Protein AF-A0A517QW26-F1 (afdb_monomer)

Foldseek 3Di:
DDPLVPDDPVVVVVCVVCVVVVVVVVVVVVVVVPPDPDQQLVVLLVQLLVCLVVVPLNSNLVSLVSNVVSVDDPVSSLVSLVVCCVVVHDVSSVSSNVSSVVSVVVVVVVVVVVVD

Mean predicted aligned error: 4.76 Å

Organism: NCBI:txid2527980

Radius of gyration: 15.14 Å; Cα contacts (8 Å, |Δi|>4): 86; chains: 1; bounding box: 36×40×33 Å

Sequence (116 aa):
MSEASKLPGTFRAFSTKYPSIVAQHEKMAGAVDAVGPLDDKTKFLVKIGISLGAGLESALRSHVRRAMQAGATQEEIEQAILLGMNTRGFPATVAAWSWAQVQFDRDRNDEATRDE

Secondary structure (DSSP, 8-state):
--GGGGS-HHHHHHHHH-HHHHHHHHHHHHHHHHHSS--HHHHHHHHHHHHHHHT-HHHHHHHHHHHHHTT--HHHHHHHHHTHHHHH-HHHHHHHHHHHHHHHHHHHHHHHTT--

pLDDT: mean 91.22, std 13.59, range [33.09, 98.88]

Solvent-accessible surface area (backbone atoms only — not comparable to full-atom values): 6433 Å² total; per-residue (Å²): 133,63,78,77,79,76,55,56,69,69,57,52,54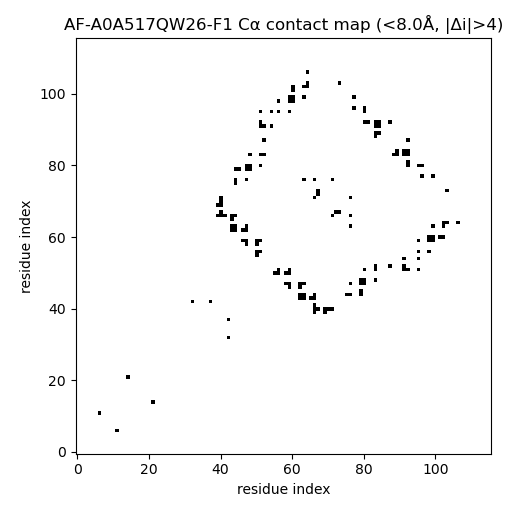,47,41,72,75,38,49,70,60,48,54,52,51,51,52,51,51,51,53,61,65,67,77,54,94,64,54,68,31,58,51,23,43,52,48,28,41,51,19,44,74,70,69,34,60,73,57,24,31,54,25,51,55,52,13,45,75,52,68,42,52,71,67,59,51,51,49,41,40,56,63,30,37,87,79,66,30,60,71,51,26,54,51,45,47,54,43,45,49,59,40,53,55,49,54,53,53,58,52,60,65,69,80,107

Structure (mmCIF, N/CA/C/O backbone):
data_AF-A0A517QW26-F1
#
_entry.id   AF-A0A517QW26-F1
#
loop_
_atom_site.group_PDB
_atom_site.id
_atom_site.type_symbol
_atom_site.label_atom_id
_atom_site.label_alt_id
_atom_site.label_comp_id
_atom_site.label_asym_id
_atom_site.label_entity_id
_atom_site.label_seq_id
_atom_site.pdbx_PDB_ins_code
_atom_site.Cartn_x
_atom_site.Cartn_y
_atom_site.Cartn_z
_atom_site.occupancy
_atom_site.B_iso_or_equiv
_atom_site.auth_seq_id
_atom_site.auth_comp_id
_atom_site.auth_asym_id
_atom_site.auth_atom_id
_atom_site.pdbx_PDB_model_num
ATOM 1 N N . MET A 1 1 ? -16.095 16.635 -4.801 1.00 39.22 1 MET A N 1
ATOM 2 C CA . MET A 1 1 ? -15.715 16.006 -6.093 1.00 39.22 1 MET A CA 1
ATOM 3 C C . MET A 1 1 ? -16.020 14.514 -6.018 1.00 39.22 1 MET A C 1
ATOM 5 O O . MET A 1 1 ? -15.688 13.921 -5.000 1.00 39.22 1 MET A O 1
ATOM 9 N N . SER A 1 2 ? -16.683 13.915 -7.018 1.00 33.09 2 SER A N 1
ATOM 10 C CA . SER A 1 2 ? -17.041 12.484 -6.962 1.00 33.09 2 SER A CA 1
ATOM 11 C C . SER A 1 2 ? -15.799 11.586 -7.031 1.00 33.09 2 SER A C 1
ATOM 13 O O . SER A 1 2 ? -14.782 11.960 -7.618 1.00 33.09 2 SER A O 1
ATOM 15 N N . GLU A 1 3 ? -15.885 10.389 -6.449 1.00 47.50 3 GLU A N 1
ATOM 16 C CA . GLU A 1 3 ? -14.812 9.382 -6.389 1.00 47.50 3 GLU A CA 1
ATOM 17 C C . GLU A 1 3 ? -14.220 9.058 -7.778 1.00 47.50 3 GLU A C 1
ATOM 19 O O . GLU A 1 3 ? -13.015 8.846 -7.935 1.00 47.50 3 GLU A O 1
ATOM 24 N N . ALA A 1 4 ? -15.050 9.163 -8.822 1.00 42.00 4 ALA A N 1
ATOM 25 C CA . ALA A 1 4 ? -14.654 8.987 -10.211 1.00 42.00 4 ALA A CA 1
ATOM 26 C C . ALA A 1 4 ? -13.595 10.002 -10.675 1.00 42.00 4 ALA A C 1
ATOM 28 O O . ALA A 1 4 ? -12.806 9.683 -11.562 1.00 42.00 4 ALA A O 1
ATOM 29 N N . SER A 1 5 ? -13.526 11.209 -10.106 1.00 42.50 5 SER A N 1
ATOM 30 C CA . SER A 1 5 ? -12.555 12.250 -10.482 1.00 42.50 5 SER A CA 1
ATOM 31 C C . SER A 1 5 ? -11.111 11.922 -10.072 1.00 42.50 5 SER A C 1
ATOM 33 O O . SER A 1 5 ? -10.189 12.522 -10.617 1.00 42.50 5 SER A O 1
ATOM 35 N N . LYS A 1 6 ? -10.897 10.974 -9.147 1.00 60.84 6 LYS A N 1
ATOM 36 C CA . LYS A 1 6 ? -9.575 10.645 -8.571 1.00 60.84 6 LYS A CA 1
ATOM 37 C C . LYS A 1 6 ? -8.913 9.394 -9.172 1.00 60.84 6 LYS A C 1
ATOM 39 O O . LYS A 1 6 ? -7.847 8.974 -8.721 1.00 60.84 6 LYS A O 1
ATOM 44 N N . LEU A 1 7 ? -9.534 8.780 -10.181 1.00 67.44 7 LEU A N 1
ATOM 45 C CA . LEU A 1 7 ? -9.023 7.578 -10.847 1.00 67.44 7 LEU A CA 1
ATOM 46 C C . LEU A 1 7 ? -8.026 7.928 -11.969 1.00 67.44 7 LEU A C 1
ATOM 48 O O . LEU A 1 7 ? -8.269 8.892 -12.705 1.00 67.44 7 LEU A O 1
ATOM 52 N N . PRO A 1 8 ? -6.945 7.137 -12.158 1.00 74.69 8 PRO A N 1
ATOM 53 C CA . PRO A 1 8 ? -6.032 7.301 -13.288 1.00 74.69 8 PRO A CA 1
ATOM 54 C C . PRO A 1 8 ? -6.778 7.290 -14.628 1.00 74.69 8 PRO A C 1
ATOM 56 O O . PRO A 1 8 ? -7.725 6.521 -14.814 1.00 74.69 8 PRO A O 1
ATOM 59 N N . GLY A 1 9 ? -6.335 8.110 -15.587 1.00 80.75 9 GLY A N 1
ATOM 60 C CA . GLY A 1 9 ? -6.983 8.219 -16.902 1.00 80.75 9 GLY A CA 1
ATOM 61 C C . GLY A 1 9 ? -7.097 6.880 -17.639 1.00 80.75 9 GLY A C 1
ATOM 62 O O . GLY A 1 9 ? -8.114 6.610 -18.274 1.00 80.75 9 GLY A O 1
ATOM 63 N N . THR A 1 10 ? -6.107 6.000 -17.474 1.00 84.25 10 THR A N 1
ATOM 64 C CA . THR A 1 10 ? -6.105 4.635 -18.021 1.00 84.25 10 THR A CA 1
ATOM 65 C C . THR A 1 10 ? -7.211 3.762 -17.431 1.00 84.25 10 THR A C 1
ATOM 67 O O . THR A 1 10 ? -7.897 3.071 -18.181 1.00 84.25 10 THR A O 1
ATOM 70 N N . PHE A 1 11 ? -7.441 3.831 -16.115 1.00 83.00 11 PHE A N 1
ATOM 71 C CA . PHE A 1 11 ? -8.534 3.106 -15.464 1.00 83.00 11 PHE A CA 1
ATOM 72 C C . PHE A 1 11 ? -9.890 3.608 -15.962 1.00 83.00 11 PHE A C 1
ATOM 74 O O . PHE A 1 11 ? -10.741 2.810 -16.332 1.00 83.00 11 PHE A O 1
ATOM 81 N N . ARG A 1 12 ? -10.068 4.932 -16.074 1.00 86.19 12 ARG A N 1
ATOM 82 C CA . ARG A 1 12 ? -11.302 5.521 -16.617 1.00 86.19 12 ARG A CA 1
ATOM 83 C C . ARG A 1 12 ? -11.582 5.043 -18.042 1.00 86.19 12 ARG A C 1
ATOM 85 O O . ARG A 1 12 ? -12.698 4.628 -18.332 1.00 86.19 12 ARG A O 1
ATOM 92 N N . ALA A 1 13 ? -10.573 5.070 -18.913 1.00 91.12 13 ALA A N 1
ATOM 93 C CA . ALA A 1 13 ? -10.705 4.592 -20.286 1.00 91.12 13 ALA A CA 1
ATOM 94 C C . ALA A 1 13 ? -11.068 3.098 -20.342 1.00 91.12 13 ALA A C 1
ATOM 96 O O . ALA A 1 13 ? -11.930 2.704 -21.129 1.00 91.12 13 ALA A O 1
ATOM 97 N N . PHE 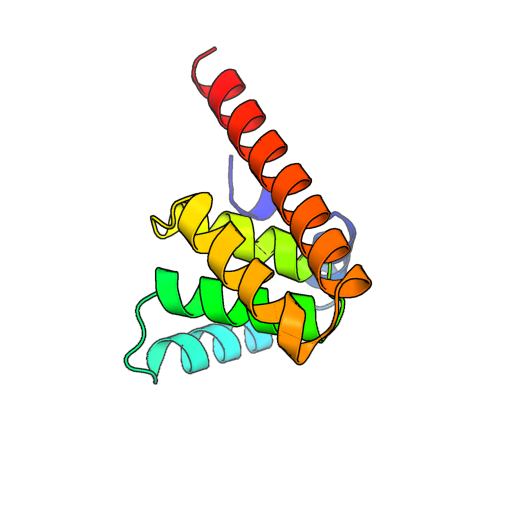A 1 14 ? -10.459 2.277 -19.481 1.00 92.06 14 PHE A N 1
ATOM 98 C CA . PHE A 1 14 ? -10.788 0.858 -19.358 1.00 92.06 14 PHE A CA 1
ATOM 99 C C . PHE A 1 14 ? -12.239 0.646 -18.907 1.00 92.06 14 PHE A C 1
ATOM 101 O O . PHE A 1 14 ? -12.962 -0.125 -19.538 1.00 92.06 14 PHE A O 1
ATOM 108 N N . SER A 1 15 ? -12.691 1.370 -17.879 1.00 91.44 15 SER A N 1
ATOM 109 C CA . SER A 1 15 ? -14.059 1.265 -17.362 1.00 91.44 15 SER A CA 1
ATOM 110 C C . SER A 1 15 ? -15.111 1.695 -18.376 1.00 91.44 15 SER A C 1
ATOM 112 O O . SER A 1 15 ? -16.139 1.034 -18.496 1.00 91.44 15 SER A O 1
ATOM 114 N N . THR A 1 16 ? -14.845 2.746 -19.158 1.00 94.06 16 THR A N 1
ATOM 115 C CA . THR A 1 16 ? -15.732 3.151 -20.258 1.00 94.06 16 THR A CA 1
ATOM 116 C C . THR A 1 16 ? -15.790 2.089 -21.355 1.00 94.06 16 THR A C 1
ATOM 118 O O . THR A 1 16 ? -16.855 1.845 -21.917 1.00 94.06 16 THR A O 1
ATOM 121 N N . LYS A 1 17 ? -14.659 1.445 -21.669 1.00 97.31 17 LYS A N 1
ATOM 122 C CA . LYS A 1 17 ? -14.585 0.444 -22.740 1.00 97.31 17 LYS A CA 1
ATOM 123 C C . LYS A 1 17 ? -15.220 -0.897 -22.354 1.00 97.31 17 LYS A C 1
ATOM 125 O O . LYS A 1 17 ? -15.814 -1.545 -23.210 1.00 97.31 17 LYS A O 1
ATOM 130 N N . TYR A 1 18 ? -15.105 -1.312 -21.091 1.00 96.94 18 TYR A N 1
ATOM 131 C CA . TYR A 1 18 ? -15.565 -2.622 -20.612 1.00 96.94 18 TYR A CA 1
ATOM 132 C C . TYR A 1 18 ? -16.399 -2.522 -19.319 1.00 96.94 18 TYR A C 1
ATOM 134 O O . TYR A 1 18 ? -16.024 -3.097 -18.291 1.00 96.94 18 TYR A O 1
ATOM 142 N N . PRO A 1 19 ? -17.555 -1.834 -19.342 1.00 95.50 19 PRO A N 1
ATOM 143 C CA . PRO A 1 19 ? -18.327 -1.550 -18.131 1.00 95.50 19 PRO A CA 1
ATOM 144 C C . PRO A 1 19 ? -18.856 -2.814 -17.438 1.00 95.50 19 PRO A C 1
ATOM 146 O O . PRO A 1 19 ? -18.885 -2.880 -16.211 1.00 95.50 19 PRO A O 1
ATOM 149 N N . SER A 1 20 ? -19.224 -3.853 -18.198 1.00 97.00 20 SER A N 1
ATOM 150 C CA . SER A 1 20 ? -19.698 -5.120 -17.626 1.00 97.00 20 SER A CA 1
ATOM 151 C C . SER A 1 20 ? -18.603 -5.858 -16.852 1.00 97.00 20 SER A C 1
ATOM 153 O O . SER A 1 20 ? -18.880 -6.409 -15.790 1.00 97.00 20 SER A O 1
ATOM 155 N N . ILE A 1 21 ? -17.359 -5.836 -17.343 1.00 96.75 21 ILE A N 1
ATOM 156 C CA . ILE A 1 21 ? -16.213 -6.459 -16.669 1.00 96.75 21 ILE A CA 1
ATOM 157 C C . ILE A 1 21 ? -15.906 -5.730 -15.363 1.00 96.75 21 ILE A C 1
ATOM 159 O O . ILE A 1 21 ? -15.724 -6.381 -14.336 1.00 96.75 21 ILE A O 1
ATOM 163 N N . VAL A 1 22 ? -15.914 -4.394 -15.376 1.00 93.56 22 VAL A N 1
ATOM 164 C CA . VAL A 1 22 ? -15.697 -3.595 -14.162 1.00 93.56 22 VAL A CA 1
ATOM 165 C C . VAL A 1 22 ? -16.783 -3.860 -13.121 1.00 93.56 22 VAL A C 1
ATOM 167 O O . VAL A 1 22 ? -16.450 -4.136 -11.972 1.00 93.56 22 VAL A O 1
ATOM 170 N N . ALA A 1 23 ? -18.056 -3.902 -13.522 1.00 94.00 23 ALA A N 1
ATOM 171 C CA . ALA A 1 23 ? -19.153 -4.197 -12.601 1.00 94.00 23 ALA A CA 1
ATOM 172 C C . ALA A 1 23 ? -19.034 -5.591 -11.953 1.00 94.00 23 ALA A C 1
ATOM 174 O O . ALA A 1 23 ? -19.339 -5.759 -10.773 1.00 94.00 23 ALA A O 1
ATOM 175 N N . GLN A 1 24 ? -18.585 -6.609 -12.697 1.00 97.50 24 GLN A N 1
ATOM 176 C CA . GLN A 1 24 ? -18.357 -7.944 -12.126 1.00 97.50 24 GLN A CA 1
ATOM 177 C C . GLN A 1 24 ? -17.133 -7.975 -11.207 1.00 97.50 24 GLN A C 1
ATOM 179 O O . GLN A 1 24 ? -17.176 -8.597 -10.146 1.00 97.50 24 GLN A O 1
ATOM 184 N N . HIS A 1 25 ? -16.063 -7.269 -11.574 1.00 93.25 25 HIS A N 1
ATOM 185 C CA . HIS A 1 25 ? -14.886 -7.116 -10.724 1.00 93.25 25 HIS A CA 1
ATOM 186 C C . HIS A 1 25 ? -15.233 -6.435 -9.389 1.00 93.25 25 HIS A C 1
ATOM 188 O O . HIS A 1 25 ? -14.812 -6.910 -8.338 1.00 93.25 25 HIS A O 1
ATOM 194 N N . GLU A 1 26 ? -16.040 -5.371 -9.400 1.00 91.81 26 GLU A N 1
ATOM 195 C CA . GLU A 1 26 ? -16.498 -4.687 -8.182 1.00 91.81 26 GLU A CA 1
ATOM 196 C C . GLU A 1 26 ? -17.360 -5.591 -7.294 1.00 91.81 26 GLU A C 1
ATOM 198 O O . GLU A 1 26 ? -17.158 -5.627 -6.081 1.00 91.81 26 GLU A O 1
ATOM 203 N N . LYS A 1 27 ? -18.262 -6.386 -7.886 1.00 96.38 27 LYS A N 1
ATOM 204 C CA . LYS A 1 27 ? -19.035 -7.395 -7.142 1.00 96.38 27 LYS A CA 1
ATOM 205 C C . LYS A 1 27 ? -18.132 -8.432 -6.483 1.00 96.38 27 LYS A C 1
ATOM 207 O O . LYS A 1 27 ? -18.334 -8.754 -5.315 1.00 96.38 27 LYS A O 1
ATOM 212 N N . MET A 1 28 ? -17.133 -8.933 -7.211 1.00 96.31 28 MET A N 1
ATOM 213 C CA . MET A 1 28 ? -16.156 -9.874 -6.663 1.00 96.31 28 MET A CA 1
ATOM 214 C C . MET A 1 28 ? -15.365 -9.239 -5.515 1.00 96.31 28 MET A C 1
ATOM 216 O O . MET A 1 28 ? -15.230 -9.849 -4.459 1.00 96.31 28 MET A O 1
ATOM 220 N N . ALA A 1 29 ? -14.890 -8.002 -5.684 1.00 91.00 29 ALA A N 1
ATOM 221 C CA . ALA A 1 29 ? -14.168 -7.280 -4.640 1.00 91.00 29 ALA A CA 1
ATOM 222 C C . ALA A 1 29 ? -15.022 -7.097 -3.373 1.00 91.00 29 ALA A C 1
ATOM 224 O O . ALA A 1 29 ? -14.546 -7.387 -2.278 1.00 91.00 29 ALA A O 1
ATOM 225 N N . GLY A 1 30 ? -16.290 -6.699 -3.521 1.00 92.44 30 GLY A N 1
ATOM 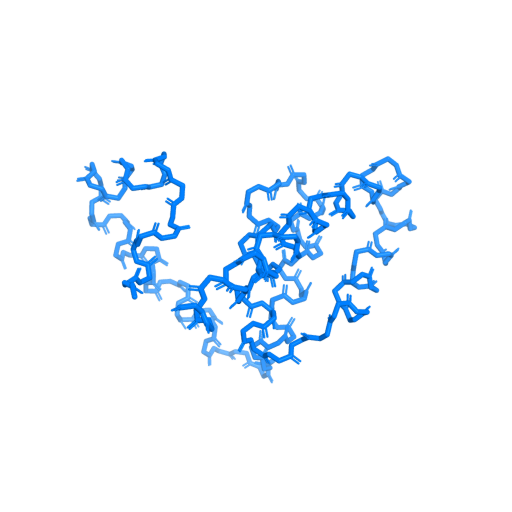226 C CA . GLY A 1 30 ? -17.223 -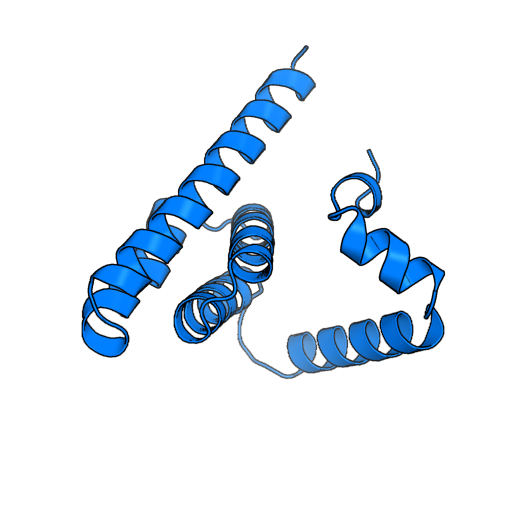6.569 -2.400 1.00 92.44 30 GLY A CA 1
ATOM 227 C C . GLY A 1 30 ? -17.507 -7.898 -1.697 1.00 92.44 30 GLY A C 1
ATOM 228 O O . GLY A 1 30 ? -17.532 -7.950 -0.471 1.00 92.44 30 GLY A O 1
ATOM 229 N N . ALA A 1 31 ? -17.658 -8.990 -2.453 1.00 95.88 31 ALA A N 1
ATOM 230 C CA . ALA A 1 31 ? -17.837 -10.322 -1.878 1.00 95.88 31 ALA A CA 1
ATOM 231 C C . ALA A 1 31 ? -16.605 -10.770 -1.073 1.00 95.88 31 ALA A C 1
ATOM 233 O O . ALA A 1 31 ? -16.749 -11.252 0.047 1.00 95.88 31 ALA A O 1
ATOM 234 N N . VAL A 1 32 ? -15.394 -10.563 -1.604 1.00 94.06 32 VAL A N 1
ATOM 235 C CA . VAL A 1 32 ? -14.140 -10.864 -0.890 1.00 94.06 32 VAL A CA 1
ATOM 236 C C . VAL A 1 32 ? -14.025 -10.040 0.393 1.00 94.06 32 VAL A C 1
ATOM 238 O O . VAL A 1 32 ? -13.686 -10.586 1.442 1.00 94.06 32 VAL A O 1
ATOM 241 N N . ASP A 1 33 ? -14.344 -8.744 0.333 1.00 90.44 33 ASP A N 1
ATOM 242 C CA . ASP A 1 33 ? -14.251 -7.850 1.489 1.00 90.44 33 ASP A CA 1
ATOM 243 C C . ASP A 1 33 ? -15.291 -8.185 2.587 1.00 90.44 33 ASP A C 1
ATOM 245 O O . ASP A 1 33 ? -15.068 -7.821 3.742 1.00 90.44 33 ASP A O 1
ATOM 249 N N . ALA A 1 34 ? -16.381 -8.898 2.268 1.00 92.62 34 ALA A N 1
ATOM 250 C CA . ALA A 1 34 ? -17.470 -9.224 3.201 1.00 92.62 34 ALA A CA 1
ATOM 251 C C . ALA A 1 34 ? -17.332 -10.575 3.934 1.00 92.62 34 ALA A C 1
ATOM 253 O O . ALA A 1 34 ? -18.012 -10.795 4.933 1.00 92.62 34 ALA A O 1
ATOM 254 N N . VAL A 1 35 ? -16.492 -11.497 3.451 1.00 94.81 35 VAL A N 1
ATOM 255 C CA . VAL A 1 35 ? -16.418 -12.876 3.988 1.00 94.81 35 VAL A CA 1
ATOM 256 C C . VAL A 1 35 ? -15.430 -13.013 5.158 1.00 94.81 35 VAL A C 1
ATOM 258 O O . VAL A 1 35 ? -15.496 -13.977 5.918 1.00 94.81 35 VAL A O 1
ATOM 261 N N . GLY A 1 36 ? -14.500 -12.068 5.314 1.00 89.56 36 GLY A N 1
ATOM 262 C CA . GLY A 1 36 ? -13.410 -12.153 6.290 1.00 89.56 36 GLY A CA 1
ATOM 263 C C . GLY A 1 36 ? -13.638 -11.353 7.580 1.00 89.56 36 GLY A C 1
ATOM 264 O O . GLY A 1 36 ? -14.383 -10.377 7.575 1.00 89.56 36 GLY A O 1
ATOM 265 N N . PRO A 1 37 ? -12.933 -11.699 8.673 1.00 95.94 37 PRO A N 1
ATOM 266 C CA . PRO A 1 37 ? -13.057 -11.018 9.966 1.00 95.94 37 PRO A CA 1
ATOM 267 C C . PRO A 1 37 ? -12.255 -9.709 10.060 1.00 95.94 37 PRO A C 1
ATOM 269 O O . PRO A 1 37 ? -12.258 -9.065 11.104 1.00 95.94 37 PRO A O 1
ATOM 272 N N . LEU A 1 38 ? -11.505 -9.348 9.015 1.00 97.38 38 LEU A N 1
ATOM 273 C CA . LEU A 1 38 ? -10.638 -8.173 9.030 1.00 97.38 38 LEU A CA 1
ATOM 274 C C . LEU A 1 38 ? -11.459 -6.894 8.856 1.00 97.38 38 LEU A C 1
ATOM 276 O O . LEU A 1 38 ? -12.382 -6.843 8.042 1.00 97.38 38 LEU A O 1
ATOM 280 N N . ASP A 1 39 ? -11.075 -5.844 9.574 1.00 96.25 39 ASP A N 1
ATOM 281 C CA . ASP A 1 39 ? -11.570 -4.496 9.315 1.00 96.25 39 ASP A CA 1
ATOM 282 C C . ASP A 1 39 ? -10.940 -3.900 8.041 1.00 96.25 39 ASP A C 1
ATOM 284 O O . ASP A 1 39 ? -9.980 -4.431 7.467 1.00 96.25 39 ASP A O 1
ATOM 288 N N . ASP A 1 40 ? -11.502 -2.793 7.557 1.00 96.06 40 ASP A N 1
ATOM 289 C CA . ASP A 1 40 ? -11.081 -2.198 6.286 1.00 96.06 40 ASP A CA 1
ATOM 290 C C . ASP A 1 40 ? -9.653 -1.652 6.336 1.00 96.06 40 ASP A C 1
ATOM 292 O O . ASP A 1 40 ? -8.900 -1.814 5.370 1.00 96.06 40 ASP A O 1
ATOM 296 N N . LYS A 1 41 ? -9.242 -1.096 7.482 1.00 98.12 41 LYS A N 1
ATOM 297 C CA . LYS A 1 41 ? -7.865 -0.653 7.714 1.00 98.12 41 LYS A CA 1
ATOM 298 C C . LYS A 1 41 ? -6.895 -1.809 7.483 1.00 98.12 41 LYS A C 1
ATOM 300 O O . LYS A 1 41 ? -5.986 -1.712 6.657 1.00 98.12 41 LYS A O 1
ATOM 305 N N . THR A 1 42 ? -7.136 -2.935 8.149 1.00 98.25 42 THR A N 1
ATOM 306 C CA . THR A 1 42 ? -6.281 -4.119 8.068 1.00 98.25 42 THR A CA 1
ATOM 307 C C . THR A 1 42 ? -6.278 -4.706 6.661 1.00 98.25 42 THR A C 1
ATOM 309 O O . THR A 1 42 ? -5.212 -5.041 6.142 1.00 98.25 42 THR A O 1
ATOM 312 N N . LYS A 1 43 ? -7.434 -4.765 5.982 1.00 98.00 43 LYS A N 1
ATOM 313 C CA . LYS A 1 43 ? -7.504 -5.210 4.577 1.00 98.00 43 LYS A CA 1
ATOM 314 C C . LYS A 1 43 ? -6.603 -4.372 3.674 1.00 98.00 43 LYS A C 1
ATOM 316 O O . LYS A 1 43 ? -5.915 -4.935 2.821 1.00 98.00 43 LYS A O 1
ATOM 321 N N . PHE A 1 44 ? -6.595 -3.045 3.822 1.00 98.25 44 PHE A N 1
ATOM 322 C CA . PHE A 1 44 ? -5.758 -2.194 2.975 1.00 98.25 44 PHE A CA 1
ATOM 323 C C . PHE A 1 44 ? -4.273 -2.287 3.315 1.00 98.25 44 PHE A C 1
ATOM 325 O O . PHE A 1 44 ? -3.476 -2.339 2.381 1.00 98.25 44 PHE A O 1
ATOM 332 N N . LEU A 1 45 ? -3.896 -2.420 4.591 1.00 98.75 45 LEU A N 1
ATOM 333 C CA . LEU A 1 45 ? -2.504 -2.694 4.978 1.00 98.75 45 LEU A CA 1
ATOM 334 C C . LEU A 1 45 ? -1.994 -4.011 4.365 1.00 98.75 45 LEU A C 1
ATOM 336 O O . LEU A 1 45 ? -0.904 -4.055 3.794 1.00 98.75 45 LEU A O 1
ATOM 340 N N . VAL A 1 46 ? -2.816 -5.065 4.370 1.00 98.19 46 VAL A N 1
ATOM 341 C CA . VAL A 1 46 ? -2.488 -6.335 3.698 1.00 98.19 46 VAL A CA 1
ATOM 342 C C . VAL A 1 46 ? -2.353 -6.146 2.181 1.00 98.19 46 VAL A C 1
ATOM 344 O O . VAL A 1 46 ? -1.378 -6.604 1.583 1.00 98.19 46 VAL A O 1
ATOM 347 N N . LYS A 1 47 ? -3.292 -5.439 1.538 1.00 98.31 47 LYS A N 1
ATOM 348 C CA . LYS A 1 47 ? -3.246 -5.164 0.088 1.00 98.31 47 LYS A CA 1
ATOM 349 C C . LYS A 1 47 ? -2.032 -4.300 -0.306 1.00 98.31 47 LYS A C 1
ATOM 351 O O . LYS A 1 47 ? -1.496 -4.489 -1.401 1.00 98.31 47 LYS A O 1
ATOM 356 N N . ILE A 1 48 ? -1.549 -3.413 0.572 1.00 98.75 48 ILE A N 1
ATOM 357 C CA . ILE A 1 48 ? -0.277 -2.682 0.402 1.00 98.75 48 ILE A CA 1
ATOM 358 C C . ILE A 1 48 ? 0.897 -3.666 0.379 1.00 98.75 48 ILE A C 1
ATOM 360 O O . ILE A 1 48 ? 1.678 -3.640 -0.572 1.00 98.75 48 ILE A O 1
ATOM 364 N N . GLY A 1 49 ? 0.977 -4.583 1.350 1.00 98.56 49 GLY A N 1
ATOM 365 C CA . GLY A 1 49 ? 2.010 -5.624 1.386 1.00 98.56 49 GLY A CA 1
ATOM 366 C C . GLY A 1 49 ? 2.010 -6.521 0.140 1.00 98.56 49 GLY A C 1
ATOM 367 O O . GLY A 1 49 ? 3.064 -6.785 -0.438 1.00 98.56 49 GLY A O 1
ATOM 368 N N . ILE A 1 50 ? 0.829 -6.922 -0.345 1.00 98.44 50 ILE A N 1
ATOM 369 C CA . ILE A 1 50 ? 0.682 -7.684 -1.601 1.00 98.44 50 ILE A CA 1
ATOM 370 C C . ILE A 1 50 ? 1.173 -6.863 -2.802 1.00 98.44 50 ILE A C 1
ATOM 372 O O . ILE A 1 50 ? 1.894 -7.379 -3.655 1.00 98.44 50 ILE A O 1
ATOM 376 N N . SER A 1 51 ? 0.817 -5.577 -2.865 1.00 98.56 51 SER A N 1
ATOM 377 C CA . SER A 1 51 ? 1.211 -4.689 -3.965 1.00 98.56 51 SER A CA 1
ATOM 378 C C . SER A 1 51 ? 2.719 -4.440 -3.990 1.00 98.56 51 SER A C 1
ATOM 380 O O . SER A 1 51 ? 3.312 -4.465 -5.066 1.00 98.56 51 SER A O 1
ATOM 382 N N . LEU A 1 52 ? 3.352 -4.277 -2.824 1.00 98.44 52 LEU A N 1
ATOM 383 C CA . LEU A 1 52 ? 4.811 -4.273 -2.680 1.00 98.44 52 LEU A CA 1
ATOM 384 C C . LEU A 1 52 ? 5.386 -5.586 -3.212 1.00 98.44 52 LEU A C 1
ATOM 386 O O . LEU A 1 52 ? 6.267 -5.584 -4.072 1.00 98.44 52 LEU A O 1
ATOM 390 N N . GLY A 1 53 ? 4.837 -6.712 -2.749 1.00 97.62 53 GLY A N 1
ATOM 391 C CA . GLY A 1 53 ? 5.239 -8.052 -3.159 1.00 97.62 53 GLY A CA 1
ATOM 392 C C . GLY A 1 53 ? 5.233 -8.245 -4.677 1.00 97.62 53 GLY A C 1
ATOM 393 O O . GLY A 1 53 ? 6.168 -8.828 -5.225 1.00 97.62 53 GLY A O 1
ATOM 394 N N . ALA A 1 54 ? 4.227 -7.698 -5.353 1.00 98.06 54 ALA A N 1
ATOM 395 C CA . ALA A 1 54 ? 4.035 -7.803 -6.795 1.00 98.06 54 ALA A CA 1
ATOM 396 C C . ALA A 1 54 ? 4.637 -6.640 -7.613 1.00 98.06 54 ALA A C 1
ATOM 398 O O . ALA A 1 54 ? 4.587 -6.683 -8.839 1.00 98.06 54 ALA A O 1
ATOM 399 N N . GLY A 1 55 ? 5.204 -5.608 -6.976 1.00 97.25 55 GLY A N 1
ATOM 400 C CA . GLY A 1 55 ? 5.749 -4.432 -7.668 1.00 97.25 55 GLY A CA 1
ATOM 401 C C . GLY A 1 55 ? 4.687 -3.538 -8.326 1.00 97.25 55 GLY A C 1
ATOM 402 O O . GLY A 1 55 ? 4.938 -2.933 -9.366 1.00 97.25 55 GLY A O 1
ATOM 403 N N . LEU A 1 56 ? 3.483 -3.472 -7.755 1.00 97.25 56 LEU A N 1
ATOM 404 C CA . LEU A 1 56 ? 2.324 -2.792 -8.338 1.00 97.25 56 LEU A CA 1
ATOM 405 C C . LEU A 1 56 ? 2.163 -1.366 -7.791 1.00 97.25 56 LEU A C 1
ATOM 407 O O . LEU A 1 56 ? 1.307 -1.118 -6.942 1.00 97.25 56 LEU A O 1
ATOM 411 N N . GLU A 1 57 ? 2.936 -0.411 -8.310 1.00 96.31 57 GLU A N 1
ATOM 412 C CA . GLU A 1 57 ? 2.933 0.990 -7.847 1.00 96.31 57 GLU A CA 1
ATOM 413 C C . GLU A 1 57 ? 1.528 1.614 -7.794 1.00 96.31 57 GLU A C 1
ATOM 415 O O . GLU A 1 57 ? 1.097 2.128 -6.761 1.00 96.31 57 GLU A O 1
ATOM 420 N N . SER A 1 58 ? 0.785 1.565 -8.905 1.00 92.31 58 SER A N 1
ATOM 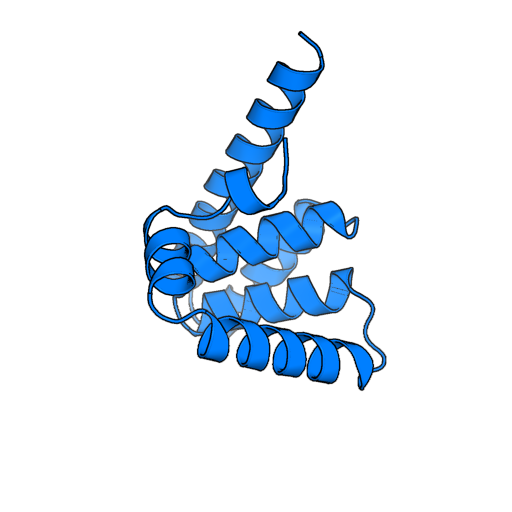421 C CA . SER A 1 58 ? -0.535 2.212 -8.985 1.00 92.31 58 SER A CA 1
ATOM 422 C C . SER A 1 58 ? -1.541 1.602 -8.002 1.00 92.31 58 SER A C 1
ATOM 424 O O . SER A 1 58 ? -2.359 2.325 -7.429 1.00 92.31 58 SER A O 1
ATOM 426 N N . ALA A 1 59 ? -1.464 0.285 -7.782 1.00 94.94 59 ALA A N 1
ATOM 427 C CA . ALA A 1 59 ? -2.305 -0.409 -6.813 1.00 94.94 59 ALA A CA 1
ATOM 428 C C . ALA A 1 59 ? -1.900 -0.046 -5.380 1.00 94.94 59 ALA A C 1
ATOM 430 O O . ALA A 1 59 ? -2.768 0.319 -4.587 1.00 94.94 59 ALA A O 1
ATOM 431 N N . LEU A 1 60 ? -0.595 -0.044 -5.076 1.00 98.25 60 LEU A N 1
ATOM 432 C CA . LEU A 1 60 ? -0.078 0.334 -3.763 1.00 98.25 60 LEU A CA 1
ATOM 433 C C . LEU A 1 60 ? -0.555 1.734 -3.383 1.00 98.25 60 LEU A C 1
ATOM 435 O O . LEU A 1 60 ? -1.156 1.908 -2.329 1.00 98.25 60 LEU A O 1
ATOM 439 N N . ARG A 1 61 ? -0.400 2.711 -4.280 1.00 96.44 61 ARG A N 1
ATOM 440 C CA . ARG A 1 61 ? -0.854 4.090 -4.053 1.00 96.44 61 ARG A CA 1
ATOM 441 C C . ARG A 1 61 ? -2.364 4.183 -3.841 1.00 96.44 61 ARG A C 1
ATOM 443 O O . ARG A 1 61 ? -2.828 4.915 -2.970 1.00 96.44 61 ARG A O 1
ATOM 450 N N . SER A 1 62 ? -3.149 3.408 -4.592 1.00 94.62 62 SER A N 1
ATOM 451 C CA . SER A 1 62 ? -4.595 3.339 -4.365 1.00 94.62 62 SER A CA 1
ATOM 452 C C . SER A 1 62 ? -4.946 2.733 -3.003 1.00 94.62 62 SER A C 1
ATOM 454 O O . SER A 1 62 ? -5.938 3.152 -2.406 1.00 94.62 62 SER A O 1
ATOM 456 N N . HIS A 1 63 ? -4.190 1.747 -2.521 1.00 97.62 63 HIS A N 1
ATOM 457 C CA . HIS A 1 63 ? -4.423 1.130 -1.217 1.00 97.62 63 HIS A CA 1
ATOM 458 C C . HIS A 1 63 ? -3.929 1.996 -0.058 1.00 97.62 63 HIS A C 1
ATOM 460 O O . HIS A 1 63 ? -4.622 2.039 0.947 1.00 97.62 63 HIS A O 1
ATOM 466 N N . VAL A 1 64 ? -2.842 2.758 -0.221 1.00 98.31 64 VAL A N 1
ATOM 467 C CA . VAL A 1 64 ? -2.402 3.787 0.742 1.00 98.31 64 VAL A CA 1
ATOM 468 C C . VAL A 1 64 ? -3.523 4.797 0.984 1.00 98.31 64 VAL A C 1
ATOM 470 O O . VAL A 1 64 ? -3.959 4.961 2.118 1.00 98.31 64 VAL A O 1
ATOM 473 N N . ARG A 1 65 ? -4.091 5.378 -0.081 1.00 96.19 65 ARG A N 1
ATOM 474 C CA . ARG A 1 65 ? -5.220 6.317 0.041 1.00 96.19 65 ARG A CA 1
ATOM 475 C C . ARG A 1 65 ? -6.413 5.706 0.785 1.00 96.19 65 ARG A C 1
ATOM 477 O O . ARG A 1 65 ? -7.004 6.345 1.647 1.00 96.19 65 ARG A O 1
ATOM 484 N N . ARG A 1 66 ? -6.791 4.472 0.434 1.00 96.25 66 ARG A N 1
ATOM 485 C CA . ARG A 1 66 ? -7.937 3.780 1.051 1.00 96.25 66 ARG A CA 1
ATOM 486 C C . ARG A 1 66 ? -7.659 3.373 2.502 1.00 96.25 66 ARG A C 1
ATOM 488 O O . ARG A 1 66 ? -8.578 3.409 3.308 1.00 96.25 66 ARG A O 1
ATOM 495 N N . ALA A 1 67 ? -6.413 3.041 2.842 1.00 98.25 67 ALA A N 1
ATOM 496 C CA . ALA A 1 67 ? -5.991 2.79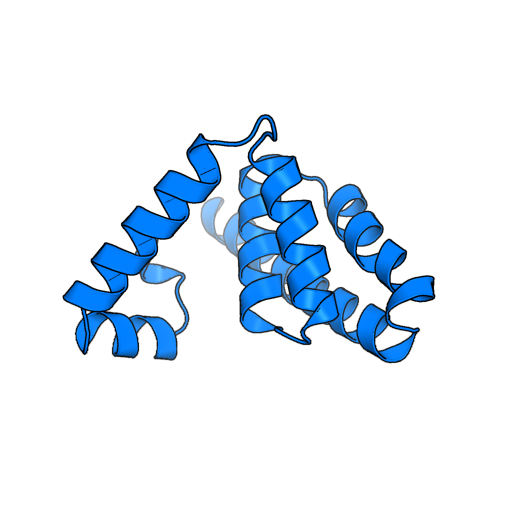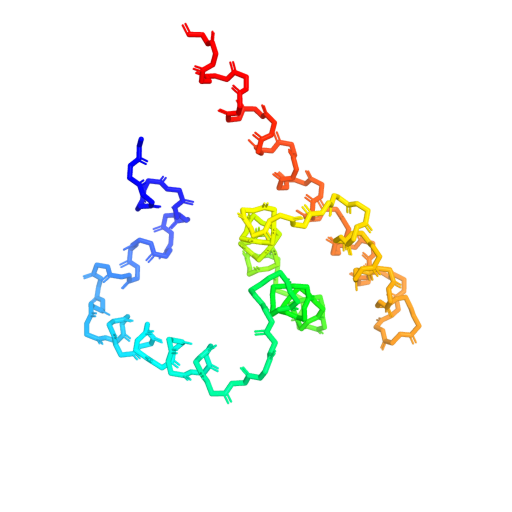3 4.217 1.00 98.25 67 ALA A CA 1
ATOM 497 C C . ALA A 1 67 ? -6.144 4.063 5.065 1.00 98.25 67 ALA A C 1
ATOM 499 O O . ALA A 1 67 ? -6.783 4.005 6.110 1.00 98.25 67 ALA A O 1
ATOM 500 N N . MET A 1 68 ? -5.658 5.212 4.578 1.00 97.44 68 MET A N 1
ATOM 501 C CA . MET A 1 68 ? -5.821 6.509 5.253 1.00 97.44 68 MET A CA 1
ATOM 502 C C . MET A 1 68 ? -7.305 6.864 5.445 1.00 97.44 68 MET A C 1
ATOM 504 O O . MET A 1 68 ? -7.721 7.240 6.535 1.00 97.44 68 MET A O 1
ATOM 508 N N . GLN A 1 69 ? -8.141 6.664 4.416 1.00 95.94 69 GLN A N 1
ATOM 509 C CA . GLN A 1 69 ? -9.600 6.853 4.510 1.00 95.94 69 GLN A CA 1
ATOM 510 C C . GLN A 1 69 ? -10.268 5.923 5.535 1.00 95.94 69 GLN A C 1
ATOM 512 O O . GLN A 1 69 ? -11.287 6.289 6.112 1.00 95.94 69 GLN A O 1
ATOM 517 N N . ALA A 1 70 ? -9.699 4.737 5.764 1.00 97.06 70 ALA A N 1
ATOM 518 C CA . ALA A 1 70 ? -10.132 3.788 6.787 1.00 97.06 70 ALA A CA 1
ATOM 519 C C . ALA A 1 70 ? -9.502 4.057 8.172 1.00 97.06 70 ALA A C 1
ATOM 521 O O . ALA A 1 70 ? -9.665 3.246 9.083 1.00 97.06 70 ALA A O 1
ATOM 522 N N . GLY A 1 71 ? -8.785 5.174 8.341 1.00 97.56 71 GLY A N 1
ATOM 523 C CA . GLY A 1 71 ? -8.191 5.594 9.610 1.00 97.56 71 GLY A CA 1
ATOM 524 C C . GLY A 1 71 ? -6.803 5.022 9.898 1.00 97.56 71 GLY A C 1
ATOM 525 O O . GLY A 1 71 ? -6.385 5.044 11.053 1.00 97.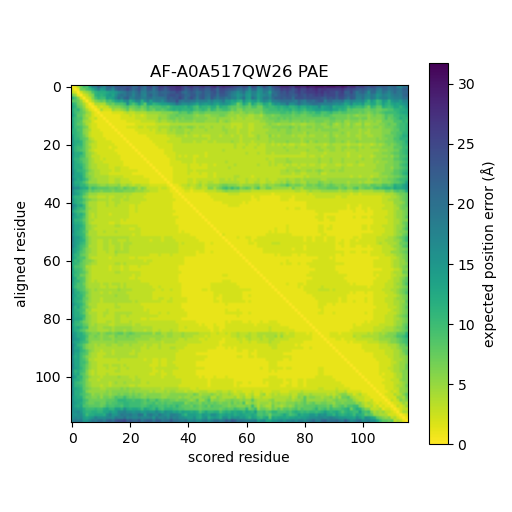56 71 GLY A O 1
ATOM 526 N N . ALA A 1 72 ? -6.096 4.492 8.893 1.00 98.50 72 ALA A N 1
ATOM 527 C CA . ALA A 1 72 ? -4.684 4.149 9.053 1.00 98.50 72 ALA A CA 1
ATOM 528 C C . ALA A 1 72 ? -3.832 5.407 9.237 1.00 98.50 72 ALA A C 1
ATOM 530 O O . ALA A 1 72 ? -4.059 6.406 8.553 1.00 98.50 72 ALA A O 1
ATOM 531 N N . THR A 1 73 ? -2.824 5.342 10.104 1.00 98.44 73 THR A N 1
ATOM 532 C CA . THR A 1 73 ? -1.803 6.397 10.186 1.00 98.44 73 THR A CA 1
ATOM 533 C C . THR A 1 73 ? -0.698 6.180 9.148 1.00 98.44 73 THR A C 1
ATOM 535 O O . THR A 1 73 ? -0.555 5.086 8.586 1.00 98.44 73 THR A O 1
ATOM 538 N N . GLN A 1 74 ? 0.113 7.213 8.888 1.00 98.38 74 GLN A N 1
ATOM 539 C CA . GLN A 1 74 ? 1.280 7.065 8.009 1.00 98.38 74 GLN A CA 1
ATOM 540 C C . GLN A 1 74 ? 2.252 6.022 8.571 1.00 98.38 74 GLN A C 1
ATOM 542 O O . GLN A 1 74 ? 2.731 5.178 7.821 1.00 98.38 74 GLN A O 1
ATOM 547 N N . GLU A 1 75 ? 2.457 6.002 9.887 1.00 98.62 75 GLU A N 1
ATOM 548 C CA . GLU A 1 75 ? 3.342 5.059 10.573 1.00 98.62 75 GLU A CA 1
ATOM 549 C C . GLU A 1 75 ? 2.865 3.608 10.419 1.00 98.62 75 GLU A C 1
ATOM 551 O O . GLU A 1 75 ? 3.678 2.711 10.199 1.00 98.62 75 GLU A O 1
ATOM 556 N N . GLU A 1 76 ? 1.551 3.352 10.481 1.00 98.81 76 GLU A N 1
ATOM 557 C CA . GLU A 1 76 ? 0.998 2.012 10.238 1.00 98.81 76 GLU A CA 1
ATOM 558 C C . GLU A 1 76 ? 1.255 1.543 8.796 1.00 98.81 76 GLU A C 1
ATOM 560 O O . GLU A 1 76 ? 1.587 0.377 8.559 1.00 98.81 76 GLU A O 1
ATOM 565 N N . ILE A 1 77 ? 1.137 2.452 7.824 1.00 98.88 77 ILE A N 1
ATOM 566 C CA . ILE A 1 77 ? 1.394 2.171 6.406 1.00 98.88 77 ILE A CA 1
ATOM 567 C C . ILE A 1 77 ? 2.886 1.940 6.151 1.00 98.88 77 ILE A C 1
ATOM 569 O O . ILE A 1 77 ? 3.257 0.978 5.472 1.00 98.88 77 ILE A O 1
ATOM 573 N N . GLU A 1 78 ? 3.747 2.791 6.704 1.00 98.69 78 GLU A N 1
ATOM 574 C CA . GLU A 1 78 ? 5.197 2.647 6.606 1.00 98.69 78 GLU A CA 1
ATOM 575 C C . GLU A 1 78 ? 5.667 1.345 7.249 1.00 98.69 78 GLU A C 1
ATOM 577 O O . GLU A 1 78 ? 6.480 0.638 6.653 1.00 98.69 78 GLU A O 1
ATOM 582 N N . GLN A 1 79 ? 5.099 0.963 8.395 1.00 98.62 79 GLN A N 1
ATOM 583 C CA . GLN A 1 79 ? 5.400 -0.314 9.030 1.00 98.62 79 GLN A CA 1
ATOM 584 C C . GLN A 1 79 ? 4.993 -1.500 8.146 1.00 98.62 79 GLN A C 1
ATOM 586 O O . GLN A 1 79 ? 5.774 -2.439 7.986 1.00 98.62 79 GLN A O 1
ATOM 591 N N . ALA A 1 80 ? 3.811 -1.464 7.520 1.00 98.56 80 ALA A N 1
ATOM 592 C CA . ALA A 1 80 ? 3.384 -2.517 6.595 1.00 98.56 80 ALA A CA 1
ATOM 593 C C . ALA A 1 80 ? 4.347 -2.675 5.401 1.00 98.56 80 ALA A C 1
ATOM 595 O O . ALA A 1 80 ? 4.613 -3.796 4.963 1.00 98.56 80 ALA A O 1
ATOM 596 N N . ILE A 1 81 ? 4.906 -1.568 4.903 1.00 98.81 81 ILE A N 1
ATOM 597 C CA . ILE A 1 81 ? 5.934 -1.573 3.853 1.00 98.81 81 ILE A CA 1
ATOM 598 C C . ILE A 1 81 ? 7.266 -2.106 4.392 1.00 98.81 81 ILE A C 1
ATOM 600 O O . ILE A 1 81 ? 7.889 -2.950 3.747 1.00 98.81 81 ILE A O 1
ATOM 604 N N . LEU A 1 82 ? 7.691 -1.667 5.580 1.00 98.56 82 LEU A N 1
ATOM 605 C CA . LEU A 1 82 ? 8.966 -2.038 6.196 1.00 98.56 82 LEU A CA 1
ATOM 606 C C . LEU A 1 82 ? 9.077 -3.547 6.460 1.00 98.56 82 LEU A C 1
ATOM 608 O O . LEU A 1 82 ? 10.160 -4.114 6.311 1.00 98.56 82 LEU A O 1
ATOM 612 N N . LEU A 1 83 ? 7.964 -4.231 6.753 1.00 98.38 83 LEU A N 1
ATOM 613 C CA . LEU A 1 83 ? 7.911 -5.701 6.843 1.00 98.38 83 LEU A CA 1
ATOM 614 C C . LEU A 1 83 ? 8.371 -6.402 5.544 1.00 98.38 83 LEU A C 1
ATOM 616 O O . LEU A 1 83 ? 8.826 -7.550 5.574 1.00 98.38 83 LEU A O 1
ATOM 620 N N . GLY A 1 84 ? 8.317 -5.705 4.405 1.00 98.06 84 GLY A N 1
ATOM 621 C CA . GLY A 1 84 ? 8.873 -6.136 3.123 1.00 98.06 84 GLY A CA 1
ATOM 622 C C . GLY A 1 84 ? 10.401 -6.277 3.110 1.00 98.06 84 GLY A C 1
ATOM 623 O O . GLY A 1 84 ? 10.926 -7.022 2.282 1.00 98.06 84 GLY A O 1
ATOM 624 N N . MET A 1 85 ? 11.125 -5.641 4.039 1.00 98.31 85 MET A N 1
ATOM 625 C CA . MET A 1 85 ? 12.594 -5.604 4.047 1.00 98.31 85 MET A CA 1
ATOM 626 C C . MET A 1 85 ? 13.209 -7.005 4.031 1.00 98.31 85 MET A C 1
ATOM 628 O O . MET A 1 85 ? 14.061 -7.305 3.197 1.00 98.31 85 MET A O 1
ATOM 632 N N . ASN A 1 86 ? 12.724 -7.885 4.908 1.00 95.69 86 ASN A N 1
ATOM 633 C CA . ASN A 1 86 ? 13.260 -9.239 5.055 1.00 95.69 86 ASN A CA 1
ATOM 634 C C . ASN A 1 86 ? 12.666 -10.239 4.052 1.00 95.69 86 ASN A C 1
ATOM 636 O O . ASN A 1 86 ? 13.268 -11.275 3.793 1.00 95.69 86 ASN A O 1
ATOM 640 N N . THR A 1 87 ? 11.487 -9.955 3.492 1.00 96.06 87 THR A N 1
ATOM 641 C CA . THR A 1 87 ? 10.744 -10.903 2.641 1.00 96.06 87 THR A CA 1
ATOM 642 C C . THR A 1 87 ? 10.903 -10.624 1.149 1.00 96.06 87 THR A C 1
ATOM 644 O O . THR A 1 87 ? 10.911 -11.547 0.337 1.00 96.06 87 THR A O 1
ATOM 647 N N . ARG A 1 88 ? 11.041 -9.352 0.767 1.00 97.31 88 ARG A N 1
ATOM 648 C CA . ARG A 1 88 ? 11.167 -8.886 -0.621 1.00 97.31 88 ARG A CA 1
ATOM 649 C C . ARG A 1 88 ? 12.478 -8.166 -0.904 1.00 97.31 88 ARG A C 1
ATOM 651 O O . ARG A 1 88 ? 12.822 -8.042 -2.080 1.00 97.31 88 ARG A O 1
ATOM 658 N N . GLY A 1 89 ? 13.206 -7.757 0.132 1.00 98.12 89 GLY A N 1
ATOM 659 C CA . GLY A 1 89 ? 14.519 -7.135 0.026 1.00 98.12 89 GLY A CA 1
ATOM 660 C C . GLY A 1 89 ? 14.471 -5.610 -0.025 1.00 98.12 89 GLY A C 1
ATOM 661 O O . GLY A 1 89 ? 13.438 -4.986 -0.297 1.00 98.12 89 GLY A O 1
ATOM 662 N N . PHE A 1 90 ? 15.638 -5.010 0.210 1.00 98.38 90 PHE A N 1
ATOM 663 C CA . PHE A 1 90 ? 15.815 -3.564 0.318 1.00 98.38 90 PHE A CA 1
ATOM 664 C C . PHE A 1 90 ? 15.302 -2.778 -0.904 1.00 98.38 90 PHE A C 1
ATOM 666 O O . PHE A 1 90 ? 14.488 -1.877 -0.702 1.00 98.38 90 PHE A O 1
ATOM 673 N N . PRO A 1 91 ? 15.651 -3.116 -2.167 1.00 98.44 91 PRO A N 1
ATOM 674 C CA . PRO A 1 91 ? 15.250 -2.288 -3.308 1.00 98.44 91 PRO A CA 1
ATOM 675 C C . PRO A 1 91 ? 13.732 -2.213 -3.508 1.00 98.44 91 PRO A C 1
ATOM 677 O O . PRO A 1 91 ? 13.191 -1.138 -3.751 1.00 98.44 91 PRO A O 1
ATOM 680 N N . ALA A 1 92 ? 13.033 -3.344 -3.362 1.00 98.38 92 ALA A N 1
ATOM 681 C CA . ALA A 1 92 ? 11.577 -3.393 -3.495 1.00 98.38 92 ALA A CA 1
ATOM 682 C C . ALA A 1 92 ? 10.879 -2.625 -2.362 1.00 98.38 92 ALA A C 1
ATOM 684 O O . ALA A 1 92 ? 9.889 -1.937 -2.597 1.00 98.38 92 ALA A O 1
ATOM 685 N N . THR A 1 93 ? 11.425 -2.711 -1.148 1.00 98.75 93 THR A N 1
ATOM 686 C CA . THR A 1 93 ? 10.898 -2.006 0.027 1.00 98.75 93 THR A CA 1
ATOM 687 C C . THR A 1 93 ? 11.050 -0.493 -0.116 1.00 98.75 93 THR A C 1
ATOM 689 O O . THR A 1 93 ? 10.085 0.239 0.080 1.00 98.75 93 THR A O 1
ATOM 692 N N . VAL A 1 94 ? 12.229 -0.018 -0.533 1.00 98.62 94 VAL A N 1
ATOM 693 C CA . VAL A 1 94 ? 12.485 1.414 -0.761 1.00 98.62 94 VAL A CA 1
ATOM 694 C C . VAL A 1 94 ? 11.619 1.968 -1.895 1.00 98.62 94 VAL A C 1
ATOM 696 O O . VAL A 1 94 ? 11.101 3.077 -1.779 1.00 98.62 94 VAL A O 1
ATOM 699 N N . ALA A 1 95 ? 11.406 1.198 -2.967 1.00 98.56 95 ALA A N 1
ATOM 700 C CA . ALA A 1 95 ? 10.490 1.590 -4.037 1.00 98.56 95 ALA A CA 1
ATOM 701 C C . ALA A 1 95 ? 9.042 1.719 -3.531 1.00 98.56 95 ALA A C 1
ATOM 703 O O . ALA A 1 95 ? 8.389 2.727 -3.776 1.00 98.56 95 ALA A O 1
ATOM 704 N N . ALA A 1 96 ? 8.552 0.742 -2.764 1.00 98.69 96 ALA A N 1
ATOM 705 C CA . ALA A 1 96 ? 7.218 0.817 -2.174 1.00 98.69 96 ALA A CA 1
ATOM 706 C C . ALA A 1 96 ? 7.056 2.002 -1.214 1.00 98.69 96 ALA A C 1
ATOM 708 O O . ALA A 1 96 ? 6.015 2.663 -1.230 1.00 98.69 96 ALA A O 1
ATOM 709 N N . TRP A 1 97 ? 8.090 2.301 -0.424 1.00 98.69 97 TRP A N 1
ATOM 710 C CA . TRP A 1 97 ? 8.100 3.466 0.454 1.00 98.69 97 TRP A CA 1
ATOM 711 C C . TRP A 1 97 ? 8.005 4.771 -0.347 1.00 98.69 97 TRP A C 1
ATOM 713 O O . TRP A 1 97 ? 7.155 5.604 -0.040 1.00 98.69 97 TRP A O 1
ATOM 723 N N . SER A 1 98 ? 8.771 4.929 -1.435 1.00 98.62 98 SER A N 1
ATOM 724 C CA . SER A 1 98 ? 8.695 6.142 -2.267 1.00 98.62 98 SER A CA 1
ATOM 725 C C . SER A 1 98 ? 7.325 6.325 -2.931 1.00 98.62 98 SER A C 1
ATOM 727 O O . SER A 1 98 ? 6.812 7.442 -3.000 1.00 98.62 98 SER A O 1
ATOM 729 N N . TRP A 1 99 ? 6.670 5.240 -3.351 1.00 98.38 99 TRP A N 1
ATOM 730 C CA . TRP A 1 99 ? 5.305 5.294 -3.877 1.00 98.38 99 TRP A CA 1
ATOM 731 C C . TRP A 1 99 ? 4.289 5.756 -2.824 1.00 98.38 99 TRP A C 1
ATOM 733 O O . TRP A 1 99 ? 3.371 6.510 -3.157 1.00 98.38 99 TRP A O 1
ATOM 743 N N . ALA A 1 100 ? 4.441 5.323 -1.567 1.00 98.44 100 ALA A N 1
ATOM 744 C CA . ALA A 1 100 ? 3.593 5.770 -0.464 1.00 98.44 100 ALA A CA 1
ATOM 745 C C . ALA A 1 100 ? 3.770 7.270 -0.189 1.00 98.44 100 ALA A C 1
ATOM 747 O O . ALA A 1 100 ? 2.767 7.976 -0.099 1.00 98.44 100 ALA A O 1
ATOM 748 N N . GLN A 1 101 ? 5.011 7.774 -0.195 1.00 98.25 101 GLN A N 1
ATOM 749 C CA . GLN A 1 101 ? 5.299 9.208 -0.043 1.00 98.25 101 GLN A CA 1
ATOM 750 C C . GLN A 1 101 ? 4.596 10.056 -1.115 1.00 98.25 101 GLN A C 1
ATOM 752 O O . GLN A 1 101 ? 3.912 11.024 -0.791 1.00 98.25 101 GLN A O 1
ATOM 757 N N . VAL A 1 102 ? 4.634 9.626 -2.385 1.00 96.50 102 VAL A N 1
ATOM 758 C CA . VAL A 1 102 ? 3.893 10.300 -3.473 1.00 96.50 102 VAL A CA 1
ATOM 759 C C . VAL A 1 102 ? 2.394 10.383 -3.174 1.00 96.50 102 VAL A C 1
ATOM 761 O O . VAL A 1 102 ? 1.727 11.328 -3.600 1.00 96.50 102 VAL A O 1
ATOM 764 N N . GLN A 1 103 ? 1.827 9.383 -2.497 1.00 95.75 103 GLN A N 1
ATOM 765 C CA . GLN A 1 103 ? 0.417 9.408 -2.131 1.00 95.75 103 GLN A CA 1
ATOM 766 C C . GLN A 1 103 ? 0.146 10.307 -0.917 1.00 95.75 103 GLN A C 1
ATOM 768 O O . GLN A 1 103 ? -0.806 11.081 -0.979 1.00 95.75 103 GLN A O 1
ATOM 773 N N . PHE A 1 104 ? 0.992 10.279 0.116 1.00 95.81 104 PHE A N 1
ATOM 774 C CA . PHE A 1 104 ? 0.877 11.180 1.268 1.00 95.81 104 PHE A CA 1
ATOM 775 C C . PHE A 1 104 ? 0.938 12.653 0.857 1.00 95.81 104 PHE A C 1
ATOM 777 O O . PHE A 1 104 ? 0.129 13.458 1.311 1.00 95.81 104 PHE A O 1
ATOM 784 N N . ASP A 1 105 ? 1.845 13.000 -0.058 1.00 94.62 105 ASP A N 1
ATOM 785 C CA . ASP A 1 105 ? 1.972 14.363 -0.575 1.00 94.62 105 ASP A CA 1
ATOM 786 C C . ASP A 1 105 ? 0.715 14.817 -1.323 1.00 94.62 105 ASP A C 1
ATOM 788 O O . ASP A 1 105 ? 0.270 15.955 -1.175 1.00 94.62 105 ASP A O 1
ATOM 792 N N . ARG A 1 106 ? 0.109 13.921 -2.111 1.00 89.31 106 ARG A N 1
ATOM 793 C CA . ARG A 1 106 ? -1.150 14.213 -2.809 1.00 89.31 106 ARG A CA 1
ATOM 794 C C . ARG A 1 106 ? -2.299 14.438 -1.840 1.00 89.31 106 ARG A C 1
ATOM 796 O O . ARG A 1 106 ? -3.070 15.364 -2.054 1.00 89.31 106 ARG A O 1
ATOM 803 N N . ASP A 1 107 ? -2.407 13.609 -0.808 1.00 86.00 107 ASP A N 1
ATOM 804 C CA . ASP A 1 107 ? -3.494 13.722 0.161 1.00 86.00 107 ASP A CA 1
ATOM 805 C C . ASP A 1 107 ? -3.370 15.025 0.979 1.00 86.00 107 ASP A C 1
ATOM 807 O O . ASP A 1 107 ? -4.368 15.727 1.122 1.00 86.00 107 ASP A O 1
ATOM 811 N N . ARG A 1 108 ? -2.152 15.447 1.368 1.00 88.50 108 ARG A N 1
ATOM 812 C CA . ARG A 1 108 ? -1.929 16.774 1.987 1.00 88.50 108 ARG A CA 1
ATOM 813 C C . ARG A 1 108 ? -2.302 17.938 1.069 1.00 88.50 108 ARG A C 1
ATOM 815 O O . ARG A 1 108 ? -2.905 18.908 1.519 1.00 88.50 108 ARG A O 1
ATOM 822 N N . ASN A 1 109 ? -1.931 17.870 -0.210 1.00 85.19 109 ASN A N 1
ATOM 823 C CA . ASN A 1 109 ? -2.245 18.939 -1.161 1.00 85.19 109 ASN A CA 1
ATOM 824 C C . ASN A 1 109 ? -3.759 19.061 -1.393 1.00 85.19 109 ASN A C 1
ATOM 826 O O . ASN A 1 109 ? -4.274 20.173 -1.492 1.00 85.19 109 ASN A O 1
ATOM 830 N N . ASP A 1 110 ? -4.462 17.926 -1.452 1.00 82.31 110 ASP A N 1
ATOM 831 C CA . ASP A 1 110 ? -5.922 17.866 -1.565 1.00 82.31 110 ASP A CA 1
ATOM 832 C C . ASP A 1 110 ? -6.632 18.426 -0.317 1.00 82.31 110 ASP A C 1
ATOM 834 O O . ASP A 1 110 ? -7.748 18.929 -0.434 1.00 82.31 110 ASP A O 1
ATOM 838 N N . GLU A 1 111 ? -6.038 18.294 0.872 1.00 77.44 111 GLU A N 1
ATOM 839 C CA . GLU A 1 111 ? -6.545 18.896 2.114 1.00 77.44 111 GLU A CA 1
ATOM 840 C C . GLU A 1 111 ? -6.346 20.413 2.114 1.00 77.44 111 GLU A C 1
ATOM 842 O O . GLU A 1 111 ? -7.312 21.143 2.314 1.00 77.44 111 GLU A O 1
ATOM 847 N N . ALA A 1 112 ? -5.148 20.891 1.765 1.00 77.06 112 ALA A N 1
ATOM 848 C CA . ALA A 1 112 ? -4.850 22.323 1.694 1.00 77.06 112 ALA A CA 1
ATOM 849 C C . ALA A 1 112 ? -5.774 23.088 0.725 1.00 77.06 112 ALA A C 1
ATOM 851 O O . ALA A 1 112 ? -6.151 24.216 1.009 1.00 77.06 112 ALA A O 1
ATOM 852 N N . THR A 1 113 ? -6.192 22.468 -0.386 1.00 75.00 113 THR A N 1
ATOM 853 C CA . THR A 1 113 ? -7.131 23.086 -1.349 1.00 75.00 113 THR A CA 1
ATOM 854 C C . THR A 1 113 ? -8.604 23.015 -0.941 1.00 75.00 113 THR A C 1
ATOM 856 O O . THR A 1 113 ? -9.441 23.599 -1.621 1.00 75.00 113 THR A O 1
ATOM 859 N N . ARG A 1 114 ? -8.968 22.259 0.102 1.00 68.69 114 ARG A N 1
ATOM 860 C CA . ARG A 1 114 ? -10.356 22.207 0.608 1.00 68.69 114 ARG A CA 1
ATOM 861 C C . ARG A 1 114 ? -10.658 23.298 1.625 1.00 68.69 114 ARG A C 1
ATOM 863 O O . ARG A 1 114 ? -11.832 23.606 1.816 1.00 68.69 114 ARG A O 1
ATOM 870 N N . ASP A 1 115 ? -9.617 23.809 2.269 1.00 61.34 115 ASP A N 1
ATOM 871 C CA . ASP A 1 115 ? -9.702 24.858 3.284 1.00 61.34 115 ASP A CA 1
ATOM 872 C C . ASP A 1 115 ? -9.587 26.276 2.677 1.00 61.34 115 ASP A C 1
ATOM 874 O O . ASP A 1 115 ? -9.767 27.2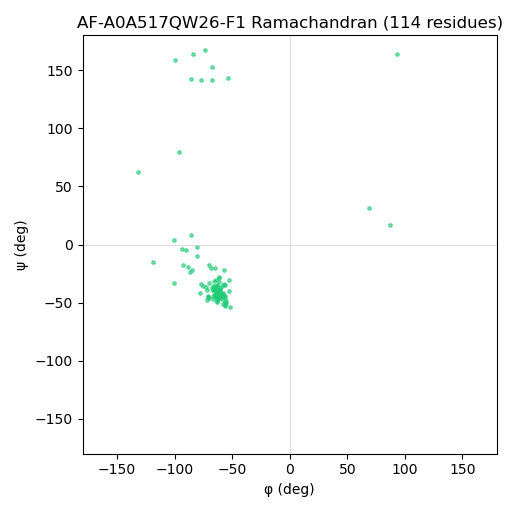62 3.393 1.00 61.34 115 ASP A O 1
ATOM 878 N N . GLU A 1 116 ? -9.325 26.373 1.365 1.00 57.47 116 GLU A N 1
ATOM 879 C CA . GLU A 1 116 ? -9.368 27.591 0.531 1.00 57.47 116 GLU A CA 1
ATOM 880 C C . GLU A 1 116 ? -10.738 27.784 -0.144 1.00 57.47 116 GLU A C 1
ATOM 882 O O . GLU A 1 116 ? -11.220 28.942 -0.171 1.00 57.47 116 GLU A O 1
#

Nearest PDB structures (foldseek):
  2af7-assembly1_F  TM=9.695E-01  e=3.228E-03  Methanothermobacter thermautotrophicus
  5dik-assembly1_A  TM=8.525E-01  e=2.445E-03  Legionella pneumophila
  2af7-assembly1_A  TM=9.514E-01  e=1.530E-02  Methanothermobacter thermautotrophicus
  1vke-assembly1_A  TM=7.523E-01  e=4.032E-03  Thermotoga maritima MSB8
  2qeu-assembly1_B  TM=7.337E-01  e=6.288E-03  Paraburkholderia xenovorans LB400

InterPro domains:
  IPR003779 Alkyl hydroperoxide reductase AhpD/CMD-like [PF02627] (26-101)
  IPR029032 AhpD-like [G3DSA:1.20.1290.10] (2-101)
  IPR029032 AhpD-like [SSF69118] (7-106)